Protein AF-A0AAV0JVP2-F1 (afdb_monomer_lite)

Structure (mmCIF, N/CA/C/O backbone):
data_AF-A0AAV0JVP2-F1
#
_entry.id   AF-A0AAV0JVP2-F1
#
loop_
_atom_site.group_PDB
_atom_site.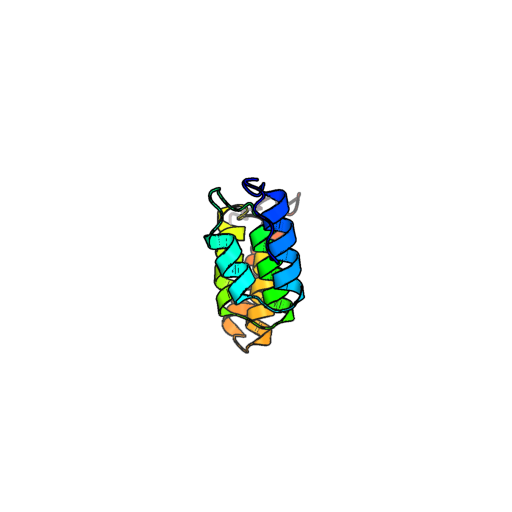id
_atom_site.type_symbol
_atom_site.label_atom_id
_atom_site.label_alt_id
_atom_site.label_comp_id
_atom_site.label_asym_id
_atom_site.label_entity_id
_atom_site.label_seq_id
_atom_site.pdbx_PDB_ins_code
_atom_site.Cartn_x
_atom_site.Cartn_y
_atom_site.Cartn_z
_atom_site.occupancy
_atom_site.B_iso_or_equiv
_atom_site.auth_seq_id
_atom_site.auth_comp_id
_atom_site.auth_asym_id
_atom_site.auth_atom_id
_atom_site.pdbx_PDB_model_num
ATOM 1 N N . MET A 1 1 ? 4.306 -9.604 -30.298 1.00 33.03 1 MET A N 1
ATOM 2 C CA . MET A 1 1 ? 5.487 -9.335 -31.146 1.00 33.03 1 MET A CA 1
ATOM 3 C C . MET A 1 1 ? 6.380 -8.366 -30.374 1.00 33.03 1 MET A C 1
ATOM 5 O O . MET A 1 1 ? 6.191 -7.162 -30.464 1.00 33.03 1 MET A O 1
ATOM 9 N N . MET A 1 2 ? 7.239 -8.887 -29.494 1.00 42.50 2 MET A N 1
ATOM 10 C CA . MET A 1 2 ? 8.192 -8.075 -28.729 1.00 42.50 2 MET A CA 1
ATOM 11 C C . MET A 1 2 ? 9.414 -7.876 -29.617 1.00 42.50 2 MET A C 1
ATOM 13 O O . MET A 1 2 ? 10.110 -8.836 -29.926 1.00 42.50 2 MET A O 1
ATOM 17 N N . LYS A 1 3 ? 9.592 -6.657 -30.124 1.00 45.81 3 LYS A N 1
ATOM 18 C CA . LYS A 1 3 ? 10.777 -6.299 -30.897 1.00 45.81 3 LYS A CA 1
ATOM 19 C C . LYS A 1 3 ? 11.965 -6.165 -29.953 1.00 45.81 3 LYS A C 1
ATOM 21 O O . LYS A 1 3 ? 11.877 -5.448 -28.958 1.00 45.81 3 LYS A O 1
ATOM 26 N N . ASP A 1 4 ? 13.053 -6.821 -30.336 1.00 52.66 4 ASP A N 1
ATOM 27 C CA . ASP A 1 4 ? 14.413 -6.698 -29.818 1.00 52.66 4 ASP A CA 1
ATOM 28 C C . ASP A 1 4 ? 14.934 -5.255 -29.884 1.00 52.66 4 ASP A C 1
ATOM 30 O O . ASP A 1 4 ? 15.751 -4.891 -30.730 1.00 52.66 4 ASP A O 1
ATOM 34 N N . HIS A 1 5 ? 14.483 -4.407 -28.969 1.00 52.44 5 HIS A N 1
ATOM 35 C CA . HIS A 1 5 ? 15.161 -3.156 -28.677 1.00 52.44 5 HIS A CA 1
ATOM 36 C C . HIS A 1 5 ? 15.869 -3.335 -27.342 1.00 52.44 5 HIS A C 1
ATOM 38 O O . HIS A 1 5 ? 15.233 -3.405 -26.295 1.00 52.44 5 HIS A O 1
ATOM 44 N N . LYS A 1 6 ? 17.202 -3.430 -27.399 1.00 49.59 6 LYS A N 1
ATOM 45 C CA . LYS A 1 6 ? 18.132 -3.470 -26.258 1.00 49.59 6 LYS A CA 1
ATOM 46 C C . LYS A 1 6 ? 18.145 -2.133 -25.494 1.00 49.59 6 LYS A C 1
ATOM 48 O O . LYS A 1 6 ? 19.200 -1.553 -25.261 1.00 49.59 6 LYS A O 1
ATOM 53 N N . LEU A 1 7 ? 16.969 -1.606 -25.177 1.00 58.97 7 LEU A N 1
ATOM 54 C CA . LEU A 1 7 ? 16.775 -0.423 -24.361 1.00 58.97 7 LEU A CA 1
ATOM 55 C C . LEU A 1 7 ? 16.431 -0.920 -22.966 1.00 58.97 7 LEU A C 1
ATOM 57 O O . LEU A 1 7 ? 15.365 -1.495 -22.752 1.00 58.97 7 LEU A O 1
ATOM 61 N N . THR A 1 8 ? 17.350 -0.732 -22.023 1.00 62.56 8 THR A N 1
ATOM 62 C CA . THR A 1 8 ? 17.048 -0.940 -20.609 1.00 62.56 8 THR A CA 1
ATOM 63 C C . THR A 1 8 ? 15.898 0.003 -20.248 1.00 62.56 8 THR A C 1
ATOM 65 O O . THR A 1 8 ? 16.058 1.216 -20.426 1.00 62.56 8 THR A O 1
ATOM 68 N N . PRO A 1 9 ? 14.735 -0.500 -19.797 1.00 73.62 9 PRO A N 1
ATOM 69 C CA . PRO A 1 9 ? 13.616 0.373 -19.480 1.00 73.62 9 PRO A CA 1
ATOM 70 C C . PRO A 1 9 ? 14.029 1.337 -18.365 1.00 73.62 9 PRO A C 1
ATOM 72 O O . PRO A 1 9 ? 14.538 0.912 -17.326 1.00 73.62 9 PRO A O 1
ATOM 75 N N . SER A 1 10 ? 13.841 2.637 -18.596 1.00 80.19 10 SER A N 1
ATOM 76 C CA . SER A 1 10 ? 14.008 3.648 -17.546 1.00 80.19 10 SER A CA 1
ATOM 77 C C . SER A 1 10 ? 12.975 3.464 -16.427 1.00 80.19 10 SER A C 1
ATOM 79 O O . SER A 1 10 ? 11.954 2.794 -16.609 1.00 80.19 10 SER A O 1
ATOM 81 N N . THR A 1 11 ? 13.215 4.112 -15.286 1.00 80.56 11 THR A N 1
ATOM 82 C CA . THR A 1 11 ? 12.259 4.224 -14.170 1.00 80.56 11 THR A CA 1
ATOM 83 C C . THR A 1 11 ? 10.848 4.575 -14.639 1.00 80.56 11 THR A C 1
ATOM 85 O O . THR A 1 11 ? 9.882 3.950 -14.209 1.00 80.56 11 THR A O 1
ATOM 88 N N . ASP A 1 12 ? 10.734 5.518 -15.574 1.00 82.38 12 ASP A N 1
ATOM 89 C CA . ASP A 1 12 ? 9.452 6.049 -16.043 1.00 82.38 12 ASP A CA 1
ATOM 90 C C . ASP A 1 12 ? 8.659 5.014 -16.851 1.00 82.38 12 ASP A C 1
ATOM 92 O O . ASP A 1 12 ? 7.429 4.950 -16.764 1.00 82.38 12 ASP A O 1
ATOM 96 N N . HIS A 1 13 ? 9.354 4.147 -17.598 1.00 87.69 13 HIS A N 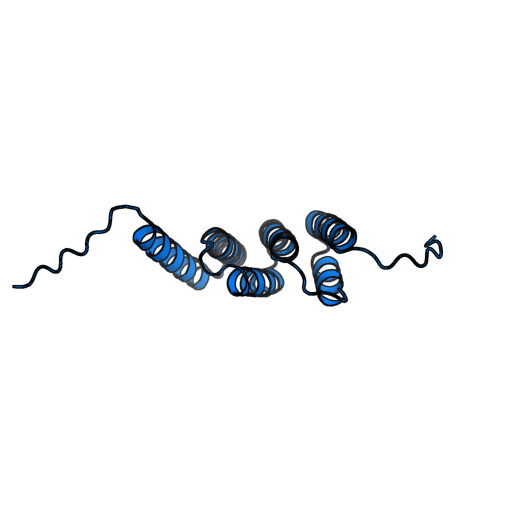1
ATOM 97 C CA . HIS A 1 13 ? 8.713 3.045 -18.313 1.00 87.69 13 HIS A CA 1
ATOM 98 C C . HIS A 1 13 ? 8.133 2.020 -17.336 1.00 87.69 13 HIS A C 1
ATOM 100 O O . HIS A 1 13 ? 6.996 1.585 -17.516 1.00 87.69 13 HIS A O 1
ATOM 106 N N . TYR A 1 14 ? 8.872 1.672 -16.277 1.00 89.69 14 TYR A N 1
ATOM 107 C CA . TYR A 1 14 ? 8.360 0.787 -15.227 1.00 89.69 14 TYR A CA 1
ATOM 108 C C . TYR A 1 14 ? 7.163 1.405 -14.506 1.00 89.69 14 TYR A C 1
ATOM 110 O O . TYR A 1 14 ? 6.144 0.737 -14.358 1.00 89.69 14 TYR A O 1
ATOM 118 N N . ALA A 1 15 ? 7.243 2.681 -14.118 1.00 89.25 15 ALA A N 1
ATOM 119 C CA . ALA A 1 15 ? 6.138 3.377 -13.463 1.00 89.25 15 ALA A CA 1
ATOM 120 C C . ALA A 1 15 ? 4.866 3.371 -14.329 1.00 89.25 15 ALA A C 1
ATOM 122 O O . ALA A 1 15 ? 3.785 3.047 -13.840 1.00 89.25 15 ALA A O 1
ATOM 123 N N . THR A 1 16 ? 5.009 3.644 -15.630 1.00 91.56 16 THR A N 1
ATOM 124 C CA . THR A 1 16 ? 3.896 3.616 -16.590 1.00 91.56 16 THR A CA 1
ATOM 125 C C . THR A 1 16 ? 3.287 2.219 -16.704 1.00 91.56 16 THR A C 1
ATOM 127 O O . THR A 1 16 ? 2.070 2.058 -16.656 1.00 91.56 16 THR A O 1
ATOM 130 N N . MET A 1 17 ? 4.121 1.187 -16.836 1.00 93.75 17 MET A N 1
ATOM 131 C CA . MET A 1 17 ? 3.641 -0.188 -16.972 1.00 93.75 17 MET A CA 1
ATOM 132 C C . MET A 1 17 ? 2.957 -0.692 -15.698 1.00 93.75 17 MET A C 1
ATOM 134 O O . MET A 1 17 ? 1.921 -1.354 -15.781 1.00 93.75 17 MET A O 1
ATOM 138 N N . VAL A 1 18 ? 3.487 -0.342 -14.525 1.00 94.94 18 VAL A N 1
ATOM 139 C CA . VAL A 1 18 ? 2.857 -0.653 -13.239 1.00 94.94 18 VAL A CA 1
ATOM 140 C C . VAL A 1 18 ? 1.504 0.038 -13.119 1.00 94.94 18 VAL A C 1
ATOM 142 O O . VAL A 1 18 ? 0.539 -0.635 -12.767 1.00 94.94 18 VAL A O 1
ATOM 145 N N . ASP A 1 19 ? 1.395 1.329 -13.450 1.00 92.81 19 ASP A N 1
ATOM 146 C CA . ASP A 1 19 ? 0.114 2.051 -13.423 1.00 92.81 19 ASP A CA 1
ATOM 147 C C . ASP A 1 19 ? -0.929 1.387 -14.337 1.00 92.81 19 ASP A C 1
ATOM 149 O O . ASP A 1 19 ? -2.053 1.113 -13.909 1.00 92.81 19 ASP A O 1
ATOM 153 N N . LEU A 1 20 ? -0.539 1.021 -15.564 1.00 95.69 20 LEU A N 1
ATOM 154 C CA . LEU A 1 20 ? -1.414 0.322 -16.509 1.00 95.69 20 LEU A CA 1
ATOM 155 C C . LEU A 1 20 ? -1.902 -1.028 -15.964 1.00 95.69 20 LEU A C 1
ATOM 157 O O . LEU A 1 20 ? -3.099 -1.321 -16.016 1.00 95.69 20 LEU A O 1
ATOM 161 N N . LEU A 1 21 ? -0.996 -1.852 -15.427 1.00 96.50 21 LEU A N 1
ATOM 162 C CA . LEU A 1 21 ? -1.338 -3.156 -14.851 1.00 96.50 21 LEU A CA 1
ATOM 163 C C . LEU A 1 21 ? -2.226 -3.009 -13.611 1.00 96.50 21 LEU A C 1
ATOM 165 O O . LEU A 1 21 ? -3.218 -3.728 -13.471 1.00 96.50 21 LEU A O 1
ATOM 169 N N . ALA A 1 22 ? -1.898 -2.059 -12.738 1.00 95.25 22 ALA A N 1
ATOM 170 C CA . ALA A 1 22 ? -2.623 -1.782 -11.509 1.00 95.25 22 ALA A CA 1
ATOM 171 C C . ALA A 1 22 ? -4.067 -1.348 -11.808 1.00 95.25 22 ALA A C 1
ATOM 173 O O . ALA A 1 22 ? -5.008 -1.937 -11.277 1.00 95.25 22 ALA A O 1
ATOM 174 N N . ARG A 1 23 ? -4.259 -0.402 -12.735 1.00 93.19 23 ARG A N 1
ATOM 175 C CA . ARG A 1 23 ? -5.586 0.062 -13.182 1.00 93.19 23 ARG A CA 1
ATOM 176 C C . ARG A 1 23 ? -6.400 -1.016 -13.894 1.00 93.19 23 ARG A C 1
ATOM 178 O O . ARG A 1 23 ? -7.626 -0.980 -13.847 1.00 93.19 23 ARG A O 1
ATOM 185 N N . ALA A 1 24 ? -5.738 -1.968 -14.548 1.00 95.88 24 ALA A N 1
ATOM 186 C CA . ALA A 1 24 ? -6.384 -3.127 -15.159 1.00 95.88 24 ALA A CA 1
ATOM 187 C C . ALA A 1 24 ? -6.764 -4.222 -14.139 1.00 95.88 24 ALA A C 1
ATOM 189 O O . ALA A 1 24 ? -7.277 -5.268 -14.534 1.00 95.88 24 ALA A O 1
ATOM 190 N N . GLY A 1 25 ? -6.485 -4.033 -12.844 1.00 94.44 25 GLY A N 1
ATOM 191 C CA . GLY A 1 25 ? -6.713 -5.035 -11.800 1.00 94.44 25 GLY A CA 1
ATOM 192 C C . GLY A 1 25 ? -5.714 -6.192 -11.810 1.00 94.44 25 GLY A C 1
ATOM 193 O O . GLY A 1 25 ? -5.861 -7.145 -11.043 1.00 94.44 25 GLY A O 1
ATOM 194 N N . ARG A 1 26 ? -4.656 -6.117 -12.626 1.00 97.62 26 ARG A N 1
ATOM 195 C CA . ARG A 1 26 ? -3.590 -7.128 -12.728 1.00 97.62 26 ARG A CA 1
ATOM 196 C C . ARG A 1 26 ? -2.545 -6.909 -11.634 1.00 97.62 26 ARG A C 1
ATOM 198 O O . ARG A 1 26 ? -1.354 -6.774 -11.897 1.00 97.62 26 ARG A O 1
ATOM 205 N N . LEU A 1 27 ? -3.004 -6.863 -10.384 1.00 97.50 27 LEU A N 1
ATOM 206 C CA . LEU A 1 27 ? -2.200 -6.433 -9.235 1.00 97.50 27 LEU A CA 1
ATOM 207 C C . LEU A 1 27 ? -0.965 -7.304 -8.994 1.00 97.50 27 LEU A C 1
ATOM 209 O O . LEU A 1 27 ? 0.084 -6.787 -8.623 1.00 97.50 27 LEU A O 1
ATOM 213 N N . LYS A 1 28 ? -1.078 -8.618 -9.214 1.00 97.62 28 LYS A N 1
ATOM 214 C CA . LYS A 1 28 ? 0.051 -9.539 -9.054 1.00 97.62 28 LYS A CA 1
ATOM 215 C C . LYS A 1 28 ? 1.166 -9.231 -10.052 1.00 97.62 28 LYS A C 1
ATOM 217 O O . LYS A 1 28 ? 2.323 -9.170 -9.666 1.00 97.62 28 LYS A O 1
ATOM 222 N N . GLU A 1 29 ? 0.809 -8.977 -11.305 1.00 97.44 29 GLU A N 1
ATOM 223 C CA . GLU A 1 29 ? 1.777 -8.649 -12.354 1.00 97.44 29 GLU A CA 1
ATOM 224 C C . GLU A 1 29 ? 2.379 -7.261 -12.149 1.00 97.44 29 GLU A C 1
ATOM 226 O O . GLU A 1 29 ? 3.572 -7.068 -12.361 1.00 97.44 29 GLU A O 1
ATOM 231 N N . ALA A 1 30 ? 1.569 -6.304 -11.682 1.00 97.56 30 ALA A N 1
ATOM 232 C CA . ALA A 1 30 ? 2.068 -5.005 -11.252 1.00 97.56 30 ALA A CA 1
ATOM 233 C C . ALA A 1 30 ? 3.120 -5.177 -10.143 1.00 97.56 30 ALA A C 1
ATOM 235 O O . ALA A 1 30 ? 4.210 -4.630 -10.248 1.00 97.56 30 ALA A O 1
ATOM 236 N N . TYR A 1 31 ? 2.838 -5.990 -9.122 1.00 97.50 31 TYR A N 1
ATOM 237 C CA . TYR A 1 31 ? 3.789 -6.290 -8.050 1.00 97.50 31 TYR A CA 1
ATOM 238 C C . TYR A 1 31 ? 5.062 -6.985 -8.556 1.00 97.50 31 TYR A C 1
ATOM 240 O O . TYR A 1 31 ? 6.163 -6.534 -8.247 1.00 97.50 31 TYR A O 1
ATOM 248 N N . GLU A 1 32 ? 4.929 -8.034 -9.372 1.00 96.31 32 GLU A N 1
ATOM 249 C CA . GLU A 1 32 ? 6.064 -8.743 -9.976 1.00 96.31 32 GLU A CA 1
ATOM 250 C C . GLU A 1 32 ? 6.953 -7.773 -10.768 1.00 96.31 32 GLU A C 1
ATOM 252 O O . GLU A 1 32 ? 8.176 -7.781 -10.616 1.00 96.31 32 GLU A O 1
ATOM 257 N N . MET A 1 33 ? 6.342 -6.857 -11.523 1.00 94.62 33 MET A N 1
ATOM 258 C CA . MET A 1 33 ? 7.060 -5.829 -12.265 1.00 94.62 33 MET A CA 1
ATOM 259 C C . MET A 1 33 ? 7.844 -4.885 -11.351 1.00 94.62 33 MET A C 1
ATOM 261 O O . MET A 1 33 ? 9.022 -4.647 -11.616 1.00 94.62 33 MET A O 1
ATOM 265 N N . ILE A 1 34 ? 7.243 -4.410 -10.256 1.00 95.12 34 ILE A N 1
ATOM 266 C CA . ILE A 1 34 ? 7.935 -3.582 -9.254 1.00 95.12 34 ILE A CA 1
ATOM 267 C C . ILE A 1 34 ? 9.142 -4.328 -8.683 1.00 95.12 34 ILE A C 1
ATOM 269 O O . ILE A 1 34 ? 10.237 -3.776 -8.619 1.00 95.12 34 ILE A O 1
ATOM 273 N N . THR A 1 35 ? 8.966 -5.594 -8.302 1.00 94.19 35 THR A N 1
ATOM 274 C CA . THR A 1 35 ? 10.050 -6.403 -7.723 1.00 94.19 35 THR A CA 1
ATOM 275 C C . THR A 1 35 ? 11.142 -6.770 -8.727 1.00 94.19 35 THR A C 1
ATOM 277 O O . THR A 1 35 ? 12.265 -7.058 -8.324 1.00 94.19 35 THR A O 1
ATOM 280 N N . SER A 1 36 ? 10.836 -6.738 -10.026 1.00 92.50 36 SER A N 1
ATOM 281 C CA . SER A 1 36 ? 11.798 -6.992 -11.102 1.00 92.50 36 SER A CA 1
ATOM 282 C C . SER A 1 36 ? 12.639 -5.769 -11.485 1.00 92.50 36 SER A C 1
ATOM 284 O O . SER A 1 36 ? 13.568 -5.898 -12.282 1.00 92.50 36 SER A O 1
ATOM 286 N N . MET A 1 37 ? 12.325 -4.582 -10.948 1.00 90.94 37 MET A N 1
ATOM 287 C CA . MET A 1 37 ? 13.048 -3.358 -11.280 1.00 90.94 37 MET A CA 1
ATOM 288 C C . MET A 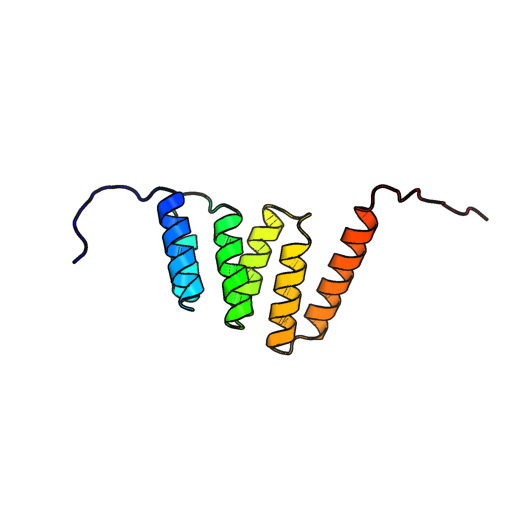1 37 ? 14.525 -3.480 -10.865 1.00 90.94 37 MET A C 1
ATOM 290 O O . MET A 1 37 ? 14.810 -3.721 -9.693 1.00 90.94 37 MET A O 1
ATOM 294 N N . PRO A 1 38 ? 15.492 -3.240 -11.775 1.00 87.69 38 PRO A N 1
ATOM 295 C CA . PRO A 1 38 ? 16.917 -3.293 -11.430 1.00 87.69 38 PRO A CA 1
ATOM 296 C C . PRO A 1 38 ? 17.398 -2.084 -10.605 1.00 87.69 38 PRO A C 1
ATOM 298 O O . PRO A 1 38 ? 18.589 -1.943 -10.340 1.00 87.69 38 PRO A O 1
ATOM 301 N N . MET A 1 39 ? 16.483 -1.197 -10.216 1.00 86.81 39 MET A N 1
ATOM 302 C CA . MET A 1 39 ? 16.719 0.005 -9.419 1.00 86.81 39 MET A CA 1
ATOM 303 C C . MET A 1 39 ? 15.670 0.099 -8.313 1.00 86.81 39 MET A C 1
ATOM 305 O O . MET A 1 39 ? 14.606 -0.510 -8.418 1.00 86.81 39 MET A O 1
ATOM 309 N N . GLN A 1 40 ? 15.948 0.885 -7.273 1.00 87.00 40 GLN A N 1
ATOM 310 C CA . GLN A 1 40 ? 15.009 1.065 -6.170 1.00 87.00 40 GLN A CA 1
ATOM 311 C C . GLN A 1 40 ? 13.700 1.704 -6.675 1.00 87.00 40 GLN A C 1
ATOM 313 O O . GLN A 1 40 ? 13.744 2.803 -7.239 1.00 87.00 40 GLN A O 1
ATOM 318 N N . PRO A 1 41 ? 12.535 1.058 -6.481 1.00 89.44 41 PRO A N 1
ATOM 319 C CA . PRO A 1 41 ? 11.260 1.656 -6.852 1.00 89.44 41 PRO A CA 1
ATOM 320 C C . PRO A 1 41 ? 10.965 2.873 -5.970 1.00 89.44 41 PRO A C 1
ATOM 322 O O . PRO A 1 41 ? 11.074 2.801 -4.745 1.00 89.44 41 PRO A O 1
ATOM 325 N N . HIS A 1 42 ? 10.567 3.986 -6.584 1.00 87.19 42 HIS A N 1
ATOM 326 C CA . HIS A 1 42 ? 10.184 5.194 -5.852 1.00 87.19 42 HIS A CA 1
ATOM 327 C C . HIS A 1 42 ? 8.758 5.092 -5.286 1.00 87.19 42 HIS A C 1
ATOM 329 O O . HIS A 1 42 ? 7.941 4.295 -5.760 1.00 87.19 42 HIS A O 1
ATOM 335 N N . THR A 1 43 ? 8.417 5.960 -4.324 1.00 90.19 43 THR A N 1
ATOM 336 C CA . THR A 1 43 ? 7.127 5.930 -3.610 1.00 90.19 43 THR A CA 1
ATOM 337 C C . THR A 1 43 ? 5.925 5.944 -4.552 1.00 90.19 43 THR A C 1
ATOM 339 O O . THR A 1 43 ? 4.964 5.217 -4.333 1.00 90.19 43 THR A O 1
ATOM 342 N N . GLY A 1 44 ? 5.994 6.704 -5.652 1.00 90.62 44 GLY A N 1
ATOM 343 C CA . GLY A 1 44 ? 4.920 6.758 -6.653 1.00 90.62 44 GLY A CA 1
ATOM 344 C C . GLY A 1 44 ? 4.513 5.398 -7.244 1.00 90.62 44 GLY A C 1
ATOM 345 O O . GLY A 1 44 ? 3.323 5.168 -7.444 1.00 90.62 44 GLY A O 1
ATOM 346 N N . VAL A 1 45 ? 5.458 4.473 -7.464 1.00 94.00 45 VAL A N 1
ATOM 347 C CA . VAL A 1 45 ? 5.150 3.148 -8.034 1.00 94.00 45 VAL A CA 1
ATOM 348 C C . VAL A 1 45 ? 4.389 2.284 -7.022 1.00 94.00 45 VAL A C 1
ATOM 350 O O . VAL A 1 45 ? 3.362 1.684 -7.344 1.00 94.00 45 VAL A O 1
ATOM 353 N N . TRP A 1 46 ? 4.843 2.279 -5.766 1.00 96.38 46 TRP A N 1
ATOM 354 C CA . TRP A 1 46 ? 4.144 1.608 -4.668 1.00 96.38 46 TRP A CA 1
ATOM 355 C C . TRP A 1 46 ? 2.790 2.256 -4.362 1.00 96.38 46 TRP A C 1
ATOM 357 O O . TRP A 1 46 ? 1.813 1.554 -4.105 1.00 96.38 46 TRP A O 1
ATOM 367 N N . GLY A 1 47 ? 2.698 3.583 -4.461 1.00 95.38 47 GLY A N 1
ATOM 368 C CA . GLY A 1 47 ? 1.460 4.340 -4.297 1.00 95.38 47 GLY A CA 1
ATOM 369 C C . GLY A 1 47 ? 0.407 3.982 -5.346 1.00 95.38 47 GLY A C 1
ATOM 370 O O . GLY A 1 47 ? -0.757 3.786 -4.993 1.00 95.38 47 GLY A O 1
ATOM 371 N N . ALA A 1 48 ? 0.810 3.823 -6.612 1.00 95.38 48 ALA A N 1
ATOM 372 C CA . ALA A 1 48 ? -0.076 3.367 -7.684 1.00 95.38 48 ALA A CA 1
ATOM 373 C C . ALA A 1 48 ? -0.629 1.960 -7.400 1.00 95.38 48 ALA A C 1
ATOM 375 O O . ALA A 1 48 ? -1.842 1.743 -7.477 1.00 95.38 48 ALA A O 1
ATOM 376 N N . LEU A 1 49 ? 0.233 1.024 -6.978 1.00 97.38 49 LEU A N 1
ATOM 377 C CA . LEU A 1 49 ? -0.200 -0.316 -6.574 1.00 97.38 49 LEU A CA 1
ATOM 378 C C . LEU A 1 49 ? -1.155 -0.264 -5.370 1.00 97.38 49 LEU A C 1
ATOM 380 O O . LEU A 1 49 ? -2.193 -0.920 -5.389 1.00 97.38 49 LEU A O 1
ATOM 384 N N . LEU A 1 50 ? -0.856 0.543 -4.348 1.00 97.50 50 LEU A N 1
ATOM 385 C CA . LEU A 1 50 ? -1.694 0.686 -3.154 1.00 97.50 50 LEU A CA 1
ATOM 386 C C . LEU A 1 50 ? -3.098 1.210 -3.487 1.00 97.50 50 LEU A C 1
ATOM 388 O O . LEU A 1 50 ? -4.095 0.680 -2.991 1.00 97.50 50 LEU A O 1
ATOM 392 N N . LEU A 1 51 ? -3.192 2.233 -4.340 1.00 96.44 51 LEU A N 1
ATOM 393 C CA . LEU A 1 51 ? -4.473 2.774 -4.801 1.00 96.44 51 LEU A CA 1
ATOM 394 C C . LEU A 1 51 ? -5.287 1.718 -5.552 1.00 96.44 51 LEU A C 1
ATOM 396 O O . LEU A 1 51 ? -6.483 1.569 -5.299 1.00 96.44 51 LEU A O 1
ATOM 400 N N . ALA A 1 52 ? -4.646 0.942 -6.423 1.00 96.44 52 ALA A N 1
ATOM 401 C CA . ALA A 1 52 ? -5.319 -0.139 -7.126 1.00 96.44 52 ALA A CA 1
ATOM 402 C C . ALA A 1 52 ? -5.753 -1.270 -6.178 1.00 96.44 52 ALA A C 1
ATOM 404 O O . ALA A 1 52 ? -6.864 -1.783 -6.306 1.00 96.44 52 ALA A O 1
ATOM 405 N N . CYS A 1 53 ? -4.954 -1.605 -5.162 1.00 97.31 53 CYS A N 1
ATOM 406 C CA . CYS A 1 53 ? -5.342 -2.554 -4.115 1.00 97.31 53 CYS A CA 1
ATOM 407 C C . CYS A 1 53 ? -6.599 -2.106 -3.357 1.00 97.31 53 CYS A C 1
ATOM 409 O O . CYS A 1 53 ? -7.431 -2.952 -3.028 1.00 97.31 53 CYS A O 1
ATOM 411 N N . LYS A 1 54 ? -6.782 -0.796 -3.134 1.00 96.06 54 LYS A N 1
ATOM 412 C CA . LYS A 1 54 ? -8.033 -0.235 -2.595 1.00 96.06 54 LYS A CA 1
ATOM 413 C C . LYS A 1 54 ? -9.214 -0.456 -3.532 1.00 96.06 54 LYS A C 1
ATOM 415 O O . LYS A 1 54 ? -10.270 -0.867 -3.069 1.00 96.06 54 LYS A O 1
ATOM 420 N N . VAL A 1 55 ? -9.048 -0.201 -4.828 1.00 96.00 55 VAL A N 1
ATOM 421 C CA . VAL A 1 55 ? -10.125 -0.369 -5.820 1.00 96.00 55 VAL A CA 1
ATOM 422 C C . VAL A 1 55 ? -10.529 -1.839 -5.976 1.00 96.00 55 VAL A C 1
ATOM 424 O O . VAL A 1 55 ? -11.713 -2.147 -6.075 1.00 96.00 55 VAL A O 1
ATOM 427 N N . HIS A 1 56 ? -9.558 -2.750 -5.959 1.00 95.56 56 HIS A N 1
ATOM 428 C CA . HIS A 1 56 ? -9.767 -4.179 -6.207 1.00 95.56 56 HIS A CA 1
ATOM 429 C C . HIS A 1 56 ? -9.814 -5.033 -4.926 1.00 95.56 56 HIS A C 1
ATOM 431 O O . HIS A 1 56 ? -9.764 -6.258 -5.010 1.00 95.56 56 HIS A O 1
ATOM 437 N N . ASN A 1 57 ? -9.914 -4.411 -3.746 1.00 94.38 57 ASN A N 1
ATOM 438 C CA . ASN A 1 57 ? -10.026 -5.071 -2.437 1.00 94.38 57 ASN A CA 1
ATOM 439 C C . ASN A 1 57 ? -8.934 -6.119 -2.143 1.00 94.38 57 ASN A C 1
ATOM 441 O O . ASN A 1 57 ? -9.190 -7.146 -1.513 1.00 94.38 57 ASN A O 1
ATOM 445 N N . ASN A 1 58 ? -7.697 -5.868 -2.577 1.00 96.31 58 ASN A N 1
ATOM 446 C CA . ASN A 1 58 ? -6.581 -6.777 -2.330 1.00 96.31 58 ASN A CA 1
ATOM 447 C C . ASN A 1 58 ? -5.789 -6.347 -1.091 1.00 96.31 58 ASN A C 1
ATOM 449 O O . A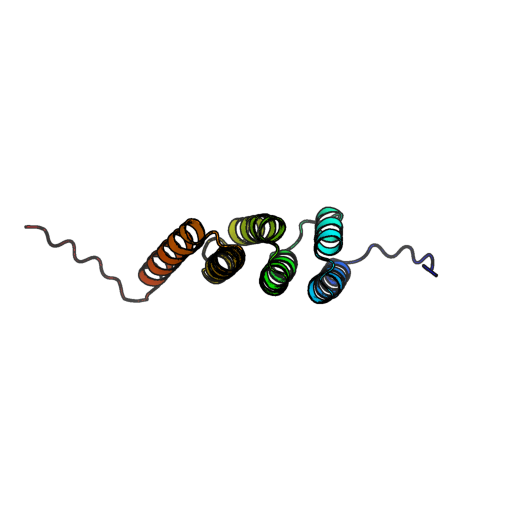SN A 1 58 ? -4.848 -5.557 -1.172 1.00 96.31 58 ASN A O 1
ATOM 453 N N . ALA A 1 59 ? -6.171 -6.889 0.067 1.00 96.56 59 ALA A N 1
ATOM 454 C CA . ALA A 1 59 ? -5.525 -6.562 1.335 1.00 96.56 59 ALA A CA 1
ATOM 455 C C . ALA A 1 59 ? -4.057 -6.994 1.408 1.00 96.56 59 ALA A C 1
ATOM 457 O O . ALA A 1 59 ? -3.240 -6.241 1.922 1.00 96.56 59 ALA A O 1
ATOM 458 N N . GLN A 1 60 ? -3.702 -8.154 0.854 1.00 97.00 60 GLN A N 1
ATOM 459 C CA . GLN A 1 60 ? -2.337 -8.681 0.948 1.00 97.00 60 GLN A CA 1
ATOM 460 C C . GLN A 1 60 ? -1.328 -7.791 0.216 1.00 97.00 60 GLN A C 1
ATOM 462 O O . GLN A 1 60 ? -0.331 -7.368 0.796 1.00 97.00 60 GLN A O 1
ATOM 467 N N . LEU A 1 61 ? -1.603 -7.455 -1.049 1.00 97.69 61 LEU A N 1
ATOM 468 C CA . LEU A 1 61 ? -0.734 -6.550 -1.804 1.00 97.69 61 LEU A CA 1
ATOM 469 C C . LEU A 1 61 ? -0.848 -5.105 -1.303 1.00 97.69 61 LEU A C 1
ATOM 471 O O . LEU A 1 61 ? 0.128 -4.361 -1.364 1.00 97.69 61 LEU A O 1
ATOM 475 N N . GLY A 1 62 ? -2.008 -4.712 -0.770 1.00 97.50 62 GLY A N 1
ATOM 476 C CA . GLY A 1 62 ? -2.201 -3.419 -0.117 1.00 97.50 62 GLY A CA 1
ATOM 477 C C . GLY A 1 62 ? -1.291 -3.224 1.098 1.00 97.50 62 GLY A C 1
ATOM 478 O O . GLY A 1 62 ? -0.661 -2.179 1.221 1.00 97.50 62 GLY A O 1
ATOM 479 N N . GLU A 1 63 ? -1.171 -4.234 1.963 1.00 97.50 63 GLU A N 1
ATOM 480 C CA . GLU A 1 63 ? -0.272 -4.222 3.126 1.00 97.50 63 GLU A CA 1
ATOM 481 C C . GLU A 1 63 ? 1.193 -4.043 2.705 1.00 97.50 63 GLU A C 1
ATOM 483 O O . GLU A 1 63 ? 1.897 -3.187 3.246 1.00 97.50 63 GLU A O 1
ATOM 488 N N . ILE A 1 64 ? 1.636 -4.799 1.696 1.00 97.62 64 ILE A N 1
ATOM 489 C CA . ILE A 1 64 ? 3.007 -4.729 1.172 1.00 97.62 64 ILE A CA 1
ATOM 490 C C . ILE A 1 64 ? 3.294 -3.346 0.578 1.00 97.62 64 ILE A C 1
ATOM 492 O O . ILE A 1 64 ? 4.299 -2.720 0.917 1.00 97.62 64 ILE A O 1
ATOM 496 N N . ALA A 1 65 ? 2.399 -2.845 -0.276 1.00 97.31 65 ALA A N 1
ATOM 497 C CA . ALA A 1 65 ? 2.570 -1.547 -0.917 1.00 97.31 65 ALA A CA 1
ATOM 498 C C . ALA A 1 65 ? 2.573 -0.403 0.107 1.00 97.31 65 ALA A C 1
ATOM 500 O O . ALA A 1 65 ? 3.439 0.469 0.060 1.00 97.31 65 ALA A O 1
ATOM 501 N N . ALA A 1 66 ? 1.656 -0.432 1.080 1.00 96.69 66 ALA A N 1
ATOM 502 C CA . ALA A 1 66 ? 1.610 0.559 2.150 1.00 96.69 66 ALA A CA 1
ATOM 503 C C . ALA A 1 66 ? 2.880 0.543 3.006 1.00 96.69 66 ALA A C 1
ATOM 505 O O . ALA A 1 66 ? 3.383 1.611 3.346 1.00 96.69 66 ALA A O 1
ATOM 506 N N . LYS A 1 67 ? 3.423 -0.640 3.324 1.00 96.12 67 LYS A N 1
ATOM 507 C CA . LYS A 1 67 ? 4.677 -0.765 4.074 1.00 96.12 67 LYS A CA 1
ATOM 508 C C . LYS A 1 67 ? 5.823 -0.045 3.362 1.00 96.12 67 LYS A C 1
ATOM 510 O O . LYS A 1 67 ? 6.464 0.796 3.980 1.00 96.12 67 LYS A O 1
ATOM 515 N N . HIS A 1 68 ? 6.022 -0.298 2.070 1.00 96.19 68 HIS A N 1
ATOM 516 C CA . HIS A 1 68 ? 7.070 0.379 1.303 1.00 96.19 68 HIS A CA 1
ATOM 517 C C . HIS A 1 68 ? 6.840 1.889 1.180 1.00 96.19 68 HIS A C 1
ATOM 519 O O . HIS A 1 68 ? 7.786 2.663 1.316 1.00 96.19 68 HIS A O 1
ATOM 525 N N . CYS A 1 69 ? 5.594 2.336 0.995 1.00 96.06 69 CYS A N 1
ATOM 526 C CA . CYS A 1 69 ? 5.291 3.767 1.003 1.00 96.06 69 CYS A CA 1
ATOM 527 C C . CYS A 1 69 ? 5.643 4.429 2.344 1.00 96.06 69 CYS A C 1
ATOM 529 O O . CYS A 1 69 ? 6.181 5.529 2.361 1.00 96.06 69 CYS A O 1
ATOM 531 N N . LEU A 1 70 ? 5.355 3.764 3.464 1.00 94.00 70 LEU A N 1
ATOM 532 C CA . LEU A 1 70 ? 5.623 4.278 4.809 1.00 94.00 70 LEU A CA 1
ATOM 533 C C . LEU A 1 70 ? 7.101 4.202 5.206 1.00 94.00 70 LEU A C 1
ATOM 535 O O . LEU A 1 70 ? 7.548 5.024 5.998 1.00 94.00 70 LEU A O 1
ATOM 539 N N . GLU A 1 71 ? 7.860 3.247 4.668 1.00 93.75 71 GLU A N 1
ATOM 540 C CA . GLU A 1 71 ? 9.321 3.198 4.817 1.00 93.75 71 GLU A CA 1
ATOM 541 C C . GLU A 1 71 ? 9.995 4.394 4.131 1.00 93.75 71 GLU A C 1
ATOM 543 O O . GLU A 1 71 ? 10.959 4.941 4.663 1.00 93.75 71 GLU A O 1
ATOM 548 N N . LEU A 1 72 ? 9.474 4.818 2.974 1.00 91.44 72 LEU A N 1
ATOM 549 C CA . LEU A 1 72 ? 9.990 5.963 2.217 1.00 91.44 72 LEU A CA 1
ATOM 550 C C . LEU A 1 72 ? 9.466 7.308 2.751 1.00 91.44 72 LEU A C 1
ATOM 552 O O . LEU A 1 72 ? 10.205 8.287 2.805 1.00 91.44 72 LEU A O 1
ATOM 556 N N . GLU A 1 73 ? 8.195 7.362 3.155 1.00 92.19 73 GLU A N 1
ATOM 557 C CA . GLU A 1 73 ? 7.484 8.583 3.548 1.00 92.19 73 GLU A CA 1
ATOM 558 C C . GLU A 1 73 ? 6.597 8.344 4.795 1.00 92.19 73 GLU A C 1
ATOM 560 O O . GLU A 1 73 ? 5.361 8.310 4.712 1.00 92.19 73 GLU A O 1
ATOM 565 N N . PRO A 1 74 ? 7.199 8.202 5.991 1.00 88.25 74 PRO A N 1
ATOM 566 C CA . PRO A 1 74 ? 6.491 7.793 7.212 1.00 88.25 74 PRO A CA 1
ATOM 567 C C . PRO A 1 74 ? 5.478 8.823 7.730 1.00 88.25 74 PRO A C 1
ATOM 569 O O . PRO A 1 74 ? 4.556 8.490 8.482 1.00 88.25 74 PRO A O 1
ATOM 572 N N . GLU A 1 75 ? 5.618 10.092 7.351 1.00 87.50 75 GLU A N 1
ATOM 573 C CA . GLU A 1 75 ? 4.716 11.167 7.779 1.00 87.50 75 GLU A CA 1
AT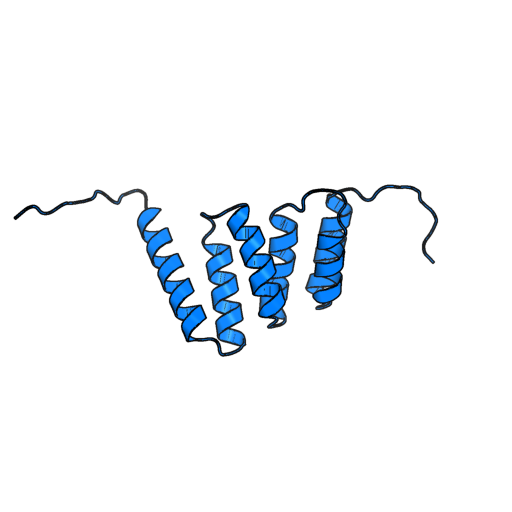OM 574 C C . GLU A 1 75 ? 3.462 11.301 6.906 1.00 87.50 75 GLU A C 1
ATOM 576 O O . GLU A 1 75 ? 2.508 12.001 7.268 1.00 87.50 75 GLU A O 1
ATOM 581 N N . THR A 1 76 ? 3.392 10.563 5.797 1.00 91.94 76 THR A N 1
ATOM 582 C CA . THR A 1 76 ? 2.274 10.646 4.860 1.00 91.94 76 THR A CA 1
ATOM 583 C C . THR A 1 76 ? 1.048 9.900 5.389 1.00 91.94 76 THR A C 1
ATOM 585 O O . THR A 1 76 ? 0.849 8.700 5.197 1.00 91.94 76 THR A O 1
ATOM 588 N N . THR A 1 77 ? 0.143 10.649 6.026 1.00 93.38 77 THR A N 1
ATOM 589 C CA . THR A 1 77 ? -1.129 10.124 6.569 1.00 93.38 77 THR A CA 1
ATOM 590 C C . THR A 1 77 ? -2.064 9.510 5.516 1.00 93.38 77 THR A C 1
ATOM 592 O O . THR A 1 77 ? -2.959 8.728 5.861 1.00 93.38 77 THR A O 1
ATOM 595 N N . ALA A 1 78 ? -1.862 9.827 4.232 1.00 93.56 78 ALA A N 1
ATOM 596 C CA . ALA A 1 78 ? -2.647 9.277 3.130 1.00 93.56 78 ALA A CA 1
ATOM 597 C C . ALA A 1 78 ? -2.467 7.756 2.990 1.00 93.56 78 ALA A C 1
ATOM 599 O O . ALA A 1 78 ? -3.461 7.053 2.816 1.00 93.56 78 ALA A O 1
ATOM 600 N N . TYR A 1 79 ? -1.250 7.223 3.159 1.00 95.62 79 TYR A N 1
ATOM 601 C CA . TYR A 1 79 ? -0.996 5.781 3.032 1.00 95.62 79 TYR A CA 1
ATOM 602 C C . TYR A 1 79 ? -1.682 4.976 4.141 1.00 95.62 79 TYR A C 1
ATOM 604 O O . TYR A 1 79 ? -2.335 3.971 3.862 1.00 95.62 79 TYR A O 1
ATOM 612 N N . TYR A 1 80 ? -1.642 5.470 5.383 1.00 95.38 80 TYR A N 1
ATOM 613 C CA . TYR A 1 80 ? -2.399 4.885 6.496 1.00 95.38 80 TYR A CA 1
ATOM 614 C C . TYR A 1 80 ? -3.911 4.890 6.235 1.00 95.38 80 TYR A C 1
ATOM 616 O O . TYR A 1 80 ? -4.604 3.929 6.566 1.00 95.38 80 TYR A O 1
ATOM 624 N N . SER A 1 81 ? -4.427 5.966 5.634 1.00 95.75 81 SER A N 1
ATOM 625 C CA . SER A 1 81 ? -5.851 6.086 5.303 1.00 95.75 81 SER A CA 1
ATOM 626 C C . SER A 1 81 ? -6.262 5.085 4.217 1.00 95.75 81 SER A C 1
ATOM 628 O O . SER A 1 81 ? -7.281 4.416 4.363 1.00 95.75 81 SER A O 1
ATOM 630 N N . LEU A 1 82 ? -5.443 4.921 3.171 1.00 96.19 82 LEU A N 1
ATOM 631 C CA . LEU A 1 82 ? -5.675 3.934 2.112 1.00 96.19 82 LEU A CA 1
ATOM 632 C C . LEU A 1 82 ? -5.660 2.501 2.649 1.00 96.19 82 LEU A C 1
ATOM 634 O O . LEU A 1 82 ? -6.558 1.725 2.328 1.00 96.19 82 LEU A O 1
ATOM 638 N N . LEU A 1 83 ? -4.692 2.159 3.504 1.00 96.81 83 LEU A N 1
ATOM 639 C CA . LEU A 1 83 ? -4.625 0.831 4.112 1.00 96.81 83 LEU A CA 1
ATOM 640 C C . LEU A 1 83 ? -5.819 0.569 5.046 1.00 96.81 83 LEU A C 1
ATOM 642 O O . LEU A 1 83 ? -6.382 -0.524 5.037 1.00 96.81 83 LEU A O 1
ATOM 646 N N . ALA A 1 84 ? -6.267 1.579 5.798 1.00 97.00 84 ALA A N 1
ATOM 647 C CA . ALA A 1 84 ? -7.468 1.468 6.624 1.00 97.00 84 ALA A CA 1
ATOM 648 C C . ALA A 1 84 ? -8.732 1.208 5.789 1.00 97.00 84 ALA A C 1
ATOM 650 O O . ALA A 1 84 ? -9.584 0.418 6.198 1.00 97.00 84 ALA A O 1
ATOM 651 N N . ASP A 1 85 ? -8.859 1.857 4.631 1.00 97.00 85 ASP A N 1
ATOM 652 C CA . ASP A 1 85 ? -9.973 1.632 3.707 1.00 97.00 85 ASP A CA 1
ATOM 653 C C . ASP A 1 85 ? -9.939 0.219 3.111 1.00 97.00 85 ASP A C 1
ATOM 655 O O . ASP A 1 85 ? -10.975 -0.442 3.062 1.00 97.00 85 ASP A O 1
ATOM 659 N N . ILE A 1 86 ? -8.756 -0.269 2.727 1.00 97.38 86 ILE A N 1
ATOM 660 C CA . ILE A 1 86 ? -8.562 -1.646 2.249 1.00 97.38 86 ILE A CA 1
ATOM 661 C C . ILE A 1 86 ? -8.968 -2.657 3.327 1.00 97.38 86 ILE A C 1
ATOM 663 O O . ILE A 1 86 ? -9.696 -3.607 3.058 1.00 97.38 86 ILE A O 1
ATOM 667 N N . TYR A 1 87 ? -8.542 -2.455 4.574 1.00 98.00 87 TYR A N 1
ATOM 668 C CA . TYR A 1 87 ? -8.937 -3.323 5.684 1.00 98.00 87 TYR A CA 1
ATOM 669 C C . TYR A 1 87 ? -10.436 -3.313 5.942 1.00 98.00 87 TYR A C 1
ATOM 671 O O . TYR A 1 87 ? -11.024 -4.370 6.171 1.00 98.00 87 TYR A O 1
ATOM 679 N N . ALA A 1 88 ? -11.063 -2.142 5.881 1.00 96.88 88 ALA A N 1
ATOM 680 C CA . ALA A 1 88 ? -12.506 -2.025 5.994 1.00 96.88 88 ALA A CA 1
ATOM 681 C C . ALA A 1 88 ? -13.223 -2.812 4.883 1.00 96.88 88 ALA A C 1
ATOM 683 O O . ALA A 1 88 ? -14.180 -3.524 5.178 1.00 96.88 88 ALA A O 1
ATOM 684 N N . SER A 1 89 ? -12.744 -2.749 3.635 1.00 95.12 89 SER A N 1
ATOM 685 C CA . SER A 1 89 ? -13.410 -3.416 2.510 1.00 95.12 89 SER A CA 1
ATOM 686 C C . SER A 1 89 ? -13.352 -4.945 2.565 1.00 95.12 89 SER A C 1
ATOM 688 O O . SER A 1 89 ? -14.259 -5.602 2.058 1.00 95.12 89 SER A O 1
ATOM 690 N N . VAL A 1 90 ? -12.352 -5.519 3.243 1.00 95.38 90 VAL A N 1
ATOM 691 C CA . VAL A 1 90 ? -12.239 -6.972 3.477 1.00 95.38 90 VAL A CA 1
ATOM 692 C C . VAL A 1 90 ? -12.734 -7.418 4.862 1.00 95.38 90 VAL A C 1
ATOM 694 O O . VAL A 1 90 ? -12.493 -8.549 5.275 1.00 95.38 90 VAL A O 1
ATOM 697 N N . GLY A 1 91 ? -13.399 -6.538 5.618 1.00 95.62 91 GLY A N 1
ATOM 698 C CA . GLY A 1 91 ? -13.978 -6.866 6.926 1.00 95.62 91 GLY A CA 1
ATOM 699 C C . GLY A 1 91 ? -12.995 -6.889 8.106 1.00 95.62 91 GLY A C 1
ATOM 700 O O . GLY A 1 91 ? -13.384 -7.238 9.222 1.00 95.62 91 GLY A O 1
ATOM 701 N N . LYS A 1 92 ? -11.739 -6.461 7.922 1.00 96.25 92 LYS A N 1
ATOM 702 C CA . LYS A 1 92 ? -10.741 -6.275 8.994 1.00 96.25 92 LYS A CA 1
ATOM 703 C C . LYS A 1 92 ? -10.982 -4.957 9.755 1.00 96.25 92 LYS A C 1
ATOM 705 O O . LYS A 1 92 ? -10.116 -4.085 9.848 1.00 96.25 92 LYS A O 1
ATOM 710 N N . TRP A 1 93 ? -12.175 -4.785 10.324 1.00 96.44 93 TRP A N 1
ATOM 711 C CA . TRP A 1 93 ? -12.608 -3.524 10.951 1.00 96.44 93 TRP A CA 1
ATOM 712 C C . TRP A 1 93 ? -11.754 -3.084 12.150 1.00 96.44 93 TRP A C 1
ATOM 714 O O . TRP A 1 93 ? -11.630 -1.884 12.403 1.00 96.44 93 TRP A O 1
ATOM 724 N N . GLY A 1 94 ? -11.185 -4.037 12.898 1.00 97.62 94 GLY A N 1
ATOM 725 C CA . GLY A 1 94 ? -10.278 -3.756 14.018 1.00 97.62 94 GLY A CA 1
ATOM 7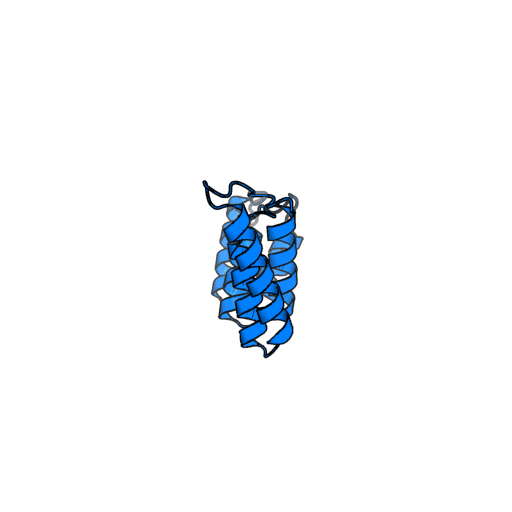26 C C . GLY A 1 94 ? -9.011 -3.040 13.552 1.00 97.62 94 GLY A C 1
ATOM 727 O O . GLY A 1 94 ? -8.709 -1.944 14.024 1.00 97.62 94 GLY A O 1
ATOM 728 N N . GLU A 1 95 ? -8.353 -3.601 12.540 1.00 96.44 95 GLU A N 1
ATOM 729 C CA . GLU A 1 95 ? -7.151 -3.034 11.926 1.00 96.44 95 GLU A CA 1
ATOM 730 C C . GLU A 1 95 ? -7.427 -1.664 11.297 1.00 96.44 95 GLU A C 1
ATOM 732 O O . GLU A 1 95 ? -6.703 -0.696 11.540 1.00 96.44 95 GLU A O 1
ATOM 737 N N . ALA A 1 96 ? -8.541 -1.534 10.566 1.00 96.75 96 ALA A N 1
ATOM 738 C CA . ALA A 1 96 ? -8.971 -0.257 10.000 1.00 96.75 96 ALA A CA 1
ATOM 739 C C . ALA A 1 96 ? -9.154 0.822 11.083 1.00 96.75 96 ALA A C 1
ATOM 741 O O . ALA A 1 96 ? -8.741 1.973 10.915 1.00 96.75 96 ALA A O 1
ATOM 742 N N . ARG A 1 97 ? -9.757 0.463 12.223 1.00 97.50 97 ARG A N 1
ATOM 743 C CA . ARG A 1 97 ? -9.955 1.379 13.354 1.00 97.50 97 ARG A CA 1
ATOM 744 C C . ARG A 1 97 ? -8.628 1.791 13.984 1.00 97.50 97 ARG A C 1
ATOM 746 O O . ARG A 1 97 ? -8.473 2.967 14.309 1.00 97.50 97 ARG A O 1
ATOM 753 N N . ASN A 1 98 ? -7.689 0.861 14.140 1.00 96.38 98 ASN A N 1
ATOM 754 C CA . ASN A 1 98 ? -6.363 1.141 14.689 1.00 96.38 98 ASN A CA 1
ATOM 755 C C . ASN A 1 98 ? -5.601 2.135 13.804 1.00 96.38 98 ASN A C 1
ATOM 757 O O . ASN A 1 98 ? -5.145 3.165 14.298 1.00 96.38 98 ASN A O 1
ATOM 761 N N . LEU A 1 99 ? -5.572 1.914 12.489 1.00 94.94 99 LEU A N 1
ATOM 762 C CA . LEU A 1 99 ? -4.927 2.839 11.552 1.00 94.94 99 LEU A CA 1
ATOM 763 C C . LEU A 1 99 ? -5.576 4.230 11.551 1.00 94.94 99 LEU A C 1
ATOM 765 O O . LEU A 1 99 ? -4.879 5.244 11.525 1.00 94.94 99 LEU A O 1
ATOM 769 N N . ARG A 1 100 ? -6.907 4.314 11.659 1.00 95.06 100 ARG A N 1
ATOM 770 C CA . ARG A 1 100 ? -7.612 5.606 11.759 1.00 95.06 100 ARG A CA 1
ATOM 771 C C . ARG A 1 100 ? -7.253 6.384 13.029 1.00 95.06 100 ARG A C 1
ATOM 773 O O . ARG A 1 100 ? -7.208 7.614 12.979 1.00 95.06 100 ARG A O 1
ATOM 780 N N . LYS A 1 101 ? -6.967 5.704 14.147 1.00 95.50 101 LYS A N 1
ATOM 781 C CA . LYS A 1 101 ? -6.444 6.353 15.364 1.00 95.50 101 LYS A CA 1
ATOM 782 C C . LYS A 1 101 ? -5.055 6.942 15.118 1.00 95.50 101 LYS A C 1
ATOM 784 O O . LYS A 1 101 ? -4.862 8.123 15.390 1.00 95.50 101 LYS A O 1
ATOM 789 N N . VAL A 1 102 ? -4.152 6.173 14.502 1.00 92.75 102 VAL A N 1
ATOM 790 C CA . VAL A 1 102 ? -2.800 6.640 14.136 1.00 92.75 102 VAL A CA 1
ATOM 791 C C . VAL A 1 102 ? -2.866 7.887 13.248 1.00 92.75 102 VAL A C 1
ATOM 793 O O . VAL A 1 102 ? -2.179 8.873 13.509 1.00 92.75 102 VAL A O 1
ATOM 796 N N . VAL A 1 103 ? -3.744 7.894 12.238 1.00 92.56 103 VAL A N 1
ATOM 797 C CA . VAL A 1 103 ? -3.957 9.070 11.375 1.00 92.56 103 VAL A CA 1
ATOM 798 C C . VAL A 1 103 ? -4.424 10.282 12.179 1.00 92.56 103 VAL A C 1
ATOM 800 O O . VAL A 1 103 ? -3.925 11.384 11.958 1.00 92.56 103 VAL A O 1
ATOM 803 N N . LYS A 1 104 ? -5.372 10.105 13.108 1.00 92.38 104 LYS A N 1
ATOM 804 C CA . LYS A 1 104 ? -5.872 11.195 13.956 1.00 92.38 104 LYS A CA 1
ATOM 805 C C . LYS A 1 104 ? -4.755 11.776 14.824 1.00 92.38 104 LYS A C 1
ATOM 807 O O . LYS A 1 104 ? -4.601 12.991 14.865 1.00 92.38 104 LYS A O 1
ATOM 812 N N . GLU A 1 105 ? -3.961 10.927 15.466 1.00 90.62 105 GLU A N 1
ATOM 813 C CA . GLU A 1 105 ? -2.835 11.348 16.305 1.00 90.62 105 GLU A CA 1
ATOM 814 C C . GLU A 1 105 ? -1.765 12.095 15.503 1.00 90.62 105 GLU A C 1
ATOM 816 O O . GLU A 1 105 ? -1.350 13.179 15.909 1.00 90.62 105 GLU A O 1
ATOM 821 N N . LYS A 1 106 ? -1.364 11.579 14.333 1.00 87.50 106 LYS A N 1
ATOM 822 C CA . LYS A 1 106 ? -0.410 12.266 13.444 1.00 87.50 106 LYS A CA 1
ATOM 823 C C . LYS A 1 106 ? -0.941 13.619 12.969 1.00 87.50 106 LYS A C 1
ATOM 825 O O . LYS A 1 106 ? -0.217 14.608 13.011 1.00 87.50 106 LYS A O 1
ATOM 830 N N . LYS A 1 107 ? -2.218 13.698 12.577 1.00 86.56 107 LYS A N 1
ATOM 831 C CA . LYS A 1 107 ? -2.845 14.970 12.182 1.00 86.56 107 LYS A CA 1
ATOM 832 C C . LYS A 1 107 ? -2.832 15.995 13.314 1.00 86.56 107 LYS A C 1
ATOM 834 O O . LYS A 1 107 ? -2.543 17.150 13.046 1.00 86.56 107 LYS A O 1
ATOM 839 N N . LEU A 1 108 ? -3.099 15.581 14.555 1.00 85.25 108 LEU A N 1
ATOM 840 C CA . LEU A 1 108 ? -3.058 16.471 15.722 1.00 85.25 108 LEU A CA 1
ATOM 841 C C . LEU A 1 108 ? -1.644 16.998 16.014 1.00 85.25 108 LEU A C 1
ATOM 843 O O . LEU A 1 108 ? -1.494 18.163 16.374 1.00 85.25 108 LEU A O 1
ATOM 847 N N . ARG A 1 109 ? -0.607 16.171 15.824 1.00 82.06 109 ARG A N 1
ATOM 848 C CA . ARG A 1 109 ? 0.799 16.596 15.971 1.00 82.06 109 ARG A CA 1
ATOM 849 C C . ARG A 1 109 ? 1.230 17.597 14.897 1.00 82.06 109 ARG A C 1
ATOM 851 O O . ARG A 1 109 ? 2.016 18.486 15.191 1.00 82.06 109 ARG A O 1
ATOM 858 N N . ASN A 1 110 ? 0.695 17.471 13.684 1.00 73.81 110 ASN A N 1
ATOM 859 C CA . ASN A 1 110 ? 1.076 18.298 12.536 1.00 73.81 110 ASN A CA 1
ATOM 860 C C . ASN A 1 110 ? 0.278 19.612 12.418 1.00 73.81 110 ASN A C 1
ATOM 862 O O . ASN A 1 110 ? 0.446 20.337 11.438 1.00 73.81 110 ASN A O 1
ATOM 866 N N . LEU A 1 111 ? -0.596 19.935 13.379 1.00 72.88 111 LEU A N 1
ATOM 867 C CA . LEU A 1 111 ? -1.286 21.225 13.413 1.00 72.88 111 LEU A CA 1
ATOM 868 C C . LEU A 1 111 ? -0.302 22.334 13.838 1.00 72.88 111 LEU A C 1
ATOM 870 O O . LEU A 1 111 ? 0.265 22.252 14.932 1.00 72.88 111 LEU A O 1
ATOM 874 N N . PRO A 1 112 ? -0.106 23.390 13.023 1.00 52.44 112 PRO A N 1
ATOM 875 C CA . PRO A 1 112 ? 0.702 24.539 13.412 1.00 52.44 112 PRO A CA 1
ATOM 876 C C . PRO A 1 112 ? -0.061 25.323 14.491 1.00 52.44 112 PRO A C 1
ATOM 878 O O . PRO A 1 112 ? -0.938 26.124 14.185 1.00 52.44 112 PRO A O 1
ATOM 881 N N . GLY A 1 113 ? 0.210 25.024 15.764 1.00 51.47 113 GLY A N 1
ATOM 882 C CA . GLY A 1 113 ? -0.465 25.656 16.907 1.00 51.47 113 GLY A CA 1
ATOM 883 C C . GLY A 1 113 ? -0.518 24.840 18.204 1.00 51.47 113 GLY A C 1
ATOM 884 O O . GLY A 1 113 ? -1.038 25.333 19.200 1.00 51.47 113 GLY A O 1
ATOM 885 N N . SER A 1 114 ? 0.011 23.615 18.235 1.00 50.41 114 SER A N 1
ATOM 886 C CA . SER A 1 114 ? -0.018 22.757 19.430 1.00 50.41 114 SER A CA 1
ATOM 887 C C . SER A 1 114 ? 1.061 23.150 20.454 1.00 50.41 114 SER A C 1
ATOM 889 O O . SER A 1 114 ? 2.095 22.496 20.573 1.00 50.41 114 SER A O 1
ATOM 891 N N . SER A 1 115 ? 0.827 24.235 21.197 1.00 45.25 115 SER A N 1
ATOM 892 C CA . SER A 1 115 ? 1.508 24.493 22.471 1.00 45.25 115 SER A CA 1
ATOM 893 C C . SER A 1 115 ? 1.065 23.431 23.483 1.00 45.25 115 SER A C 1
ATOM 895 O O . SER A 1 115 ? -0.122 23.287 23.777 1.00 45.25 115 SER A O 1
ATOM 897 N N . TRP A 1 116 ? 2.028 22.665 23.995 1.00 54.03 116 TRP A N 1
ATOM 898 C CA . TRP A 1 116 ? 1.847 21.820 25.168 1.00 54.03 116 TRP A CA 1
ATOM 899 C C . TRP A 1 116 ? 1.622 22.730 26.377 1.00 54.03 116 TRP A C 1
ATOM 901 O O . TRP A 1 116 ? 2.566 23.341 26.869 1.00 54.03 116 TRP A O 1
ATOM 911 N N . MET A 1 117 ? 0.385 22.840 26.861 1.00 46.38 117 MET A N 1
ATOM 912 C CA . MET A 1 117 ? 0.168 23.275 28.238 1.00 46.38 117 MET A CA 1
ATOM 913 C C . MET A 1 117 ? 0.249 22.045 29.136 1.00 46.38 117 MET A C 1
ATOM 915 O O . MET A 1 117 ? -0.752 21.379 29.404 1.00 46.38 117 MET A O 1
ATOM 919 N N . GLU A 1 118 ? 1.464 21.745 29.593 1.00 47.44 118 GLU A N 1
ATOM 920 C CA . GLU A 1 118 ? 1.656 21.021 30.846 1.00 47.44 118 GLU A CA 1
ATOM 921 C C . GLU A 1 118 ? 0.988 21.848 31.948 1.00 47.44 118 GLU A C 1
ATOM 923 O O . GLU A 1 118 ? 1.481 22.889 32.372 1.00 47.44 118 GLU A O 1
ATOM 928 N N . SER A 1 119 ? -0.202 21.422 32.362 1.00 45.00 119 SER A N 1
ATOM 929 C CA . SER A 1 119 ? -0.845 21.950 33.559 1.00 45.00 119 SER A CA 1
ATOM 930 C C . SER A 1 119 ? -0.223 21.220 34.744 1.00 45.00 119 SER A C 1
ATOM 932 O O . SER A 1 119 ? -0.699 20.158 35.138 1.00 45.00 119 SER A O 1
ATOM 934 N N . THR A 1 120 ? 0.887 21.736 35.268 1.00 43.53 120 THR A N 1
ATOM 935 C CA . THR A 1 120 ? 1.411 21.298 36.565 1.00 43.53 120 THR A CA 1
ATOM 936 C C . THR A 1 120 ? 0.438 21.763 37.648 1.00 43.53 120 THR A C 1
ATOM 938 O O . THR A 1 120 ? 0.238 22.968 37.809 1.00 43.53 120 THR A O 1
ATOM 941 N N . THR A 1 121 ? -0.192 20.814 38.341 1.00 50.84 121 THR A N 1
ATOM 942 C CA . THR A 1 121 ? -0.820 21.027 39.656 1.00 50.84 121 THR A CA 1
ATOM 943 C C . THR A 1 121 ? 0.177 20.648 40.734 1.00 50.84 121 THR A C 1
ATOM 945 O O . THR A 1 121 ? 0.872 19.627 40.526 1.00 50.84 121 THR A O 1
#

Foldseek 3Di:
DDDPDPDDDDLVNLLVVLLVCLVVLVLVVSVVSCVPDPDHRDLSSLVSSLQSCLVNLPLVSNVVSLVVNCVRPVLPLVSLQSNLSSCVVVPVPVSSVVSVVVSVVSVVVPDPPDDDPPPDD

Organism: NCBI:txid586396

Secondary structure (DSSP, 8-state):
-------PPPHHHHHHHHHHHHHTT-HHHHHHHHHT-SSPPPHHHHHHHHHHHHHTT-HHHHHHHHHHHHHH-TT-HHHHHHHHHHHHHTT-HHHHHHHHHHHHHHHHHTSTT--------

Sequence (121 aa):
MMKDHKLTPSTDHYATMVDLLARAGRLKEAYEMITSMPMQPHTGVWGALLLACKVHNNAQLGEIAAKHCLELEPETTAYYSLLADIYASVGKWGEARNLRKVVKEKKLRNLPGSSWMESTT

InterPro domains:
  IPR002885 Pentatricopeptide repeat [PF01535] (14-37)
  IPR002885 Pentatricopeptide repeat [TIGR00756] (14-37)
  IPR011990 Tetratricopeptide-like helical domain superfamily [G3DSA:1.25.40.10] (1-121)
  IPR046848 E motif [PF20431] (56-118)
  IPR046960 Pentatricopeptide repeat-containing protein At4g14850-like, plant [PTHR47926] (1-118)

Radius of gyration: 18.22 Å; chains: 1; bounding box: 32×35×71 Å

pLDDT: mean 86.68, std 16.62, range [33.03, 98.0]